Protein AF-A0A964GZM3-F1 (afdb_monomer)

Nearest PDB structures (foldseek):
  9caq-assembly1_C  TM=6.772E-01  e=1.073E-01  Homo sapiens
  1ltl-assembly2_E  TM=7.417E-01  e=4.076E-01  Methanothermobacter thermautotrophicus

Sequence (157 aa):
MPGWRSCAGSSTIGCRATSTALAPRASSAARIWDGRTRRCSPKARPPPHRRHPREAAMPLHTYQCDDCGSVFEVLVRPPRRAEPAKCEFCGQPNLTKKLSAFAVTHNEIDAIRALDPMYKRMVEDQMARTPEAEPMRLLNKLTPFETAKDPGDPIDF

pLDDT: mean 70.31, std 17.54, range [34.59, 93.94]

Structure (mmCIF, N/CA/C/O backbone):
data_AF-A0A964GZM3-F1
#
_entry.id   AF-A0A964GZM3-F1
#
loop_
_atom_site.group_PDB
_atom_site.id
_atom_site.type_symbol
_atom_site.label_atom_id
_atom_site.label_alt_id
_atom_site.label_comp_id
_atom_site.label_asym_id
_atom_site.label_entity_id
_atom_site.label_seq_id
_atom_site.pdbx_PDB_ins_code
_atom_site.Cartn_x
_atom_site.Cartn_y
_atom_site.Cartn_z
_atom_site.occupancy
_atom_site.B_iso_or_equiv
_atom_site.auth_seq_id
_atom_site.auth_comp_id
_atom_site.auth_asym_id
_atom_site.auth_atom_id
_atom_site.pdbx_PDB_model_num
ATOM 1 N N . MET A 1 1 ? 10.149 34.627 -35.159 1.00 36.72 1 MET A N 1
ATOM 2 C CA . MET A 1 1 ? 9.972 34.979 -33.732 1.00 36.72 1 MET A CA 1
ATOM 3 C C . MET A 1 1 ? 10.526 33.843 -32.879 1.00 36.72 1 MET A C 1
ATOM 5 O O . MET A 1 1 ? 10.248 32.714 -33.256 1.00 36.72 1 MET A O 1
ATOM 9 N N . PRO A 1 2 ? 11.140 34.090 -31.706 1.00 48.94 2 PRO A N 1
ATOM 10 C CA . PRO A 1 2 ? 12.401 34.790 -31.373 1.00 48.94 2 PRO A CA 1
ATOM 11 C C . PRO A 1 2 ? 13.603 33.790 -31.330 1.00 48.94 2 PRO A C 1
ATOM 13 O O . PRO A 1 2 ? 13.391 32.592 -31.239 1.00 48.94 2 PRO A O 1
ATOM 16 N N . GLY A 1 3 ? 14.895 34.125 -31.421 1.00 36.31 3 GLY A N 1
ATOM 17 C CA . GLY A 1 3 ? 15.616 35.353 -31.084 1.00 36.31 3 GLY A CA 1
ATOM 18 C C . GLY A 1 3 ? 16.394 35.178 -29.769 1.00 36.31 3 GLY A C 1
ATOM 19 O O . GLY A 1 3 ? 16.002 35.768 -28.768 1.00 36.31 3 GLY A O 1
ATOM 20 N N . TRP A 1 4 ? 17.449 34.351 -29.736 1.00 39.81 4 TRP A N 1
ATOM 21 C CA . TRP A 1 4 ? 18.318 34.217 -28.555 1.00 39.81 4 TRP A CA 1
ATOM 22 C C . TRP A 1 4 ? 19.256 35.423 -28.465 1.00 39.81 4 TRP A C 1
ATOM 24 O O . TRP A 1 4 ? 20.069 35.667 -29.355 1.00 39.81 4 TRP A O 1
ATOM 34 N N . ARG A 1 5 ? 19.098 36.213 -27.400 1.00 38.97 5 ARG A N 1
ATOM 35 C CA . ARG A 1 5 ? 19.931 37.380 -27.106 1.00 38.97 5 ARG A CA 1
ATOM 36 C C . ARG A 1 5 ? 21.139 36.956 -26.275 1.00 38.97 5 ARG A C 1
ATOM 38 O O . ARG A 1 5 ? 20.988 36.441 -25.173 1.00 38.97 5 ARG A O 1
ATOM 45 N N . SER A 1 6 ? 22.320 37.238 -26.811 1.00 38.81 6 SER A N 1
ATOM 46 C CA . SER A 1 6 ? 23.580 37.328 -26.078 1.00 38.81 6 SER A CA 1
ATOM 47 C C . SER A 1 6 ? 23.549 38.516 -25.117 1.00 38.81 6 SER A C 1
ATOM 49 O O . SER A 1 6 ? 23.186 39.622 -25.520 1.00 38.81 6 SER A O 1
ATOM 51 N N . CYS A 1 7 ? 24.011 38.315 -23.885 1.00 38.19 7 CYS A N 1
ATOM 52 C CA . CYS A 1 7 ? 24.431 39.404 -23.008 1.00 38.19 7 CYS A CA 1
ATOM 53 C C . CYS A 1 7 ? 25.960 39.411 -22.949 1.00 38.19 7 CYS A C 1
ATOM 55 O O . CYS A 1 7 ? 26.575 38.649 -22.208 1.00 38.19 7 CYS A O 1
ATOM 57 N N . ALA A 1 8 ? 26.553 40.275 -23.772 1.00 41.31 8 ALA A N 1
ATOM 58 C CA . ALA A 1 8 ? 27.900 40.783 -23.582 1.00 41.31 8 ALA A CA 1
ATOM 59 C C . ALA A 1 8 ? 27.838 41.923 -22.554 1.00 41.31 8 ALA A C 1
ATOM 61 O O . ALA A 1 8 ? 26.998 42.813 -22.665 1.00 41.31 8 ALA A O 1
ATOM 62 N N . GLY A 1 9 ? 28.718 41.886 -21.557 1.00 36.91 9 GLY A N 1
ATOM 63 C CA . GLY A 1 9 ? 28.801 42.892 -20.502 1.00 36.91 9 GLY A CA 1
ATOM 64 C C . GLY A 1 9 ? 30.240 43.063 -20.043 1.00 36.91 9 GLY A C 1
ATOM 65 O O . GLY A 1 9 ? 30.649 42.520 -19.025 1.00 36.91 9 GLY A O 1
ATOM 66 N N . SER A 1 10 ? 31.011 43.792 -20.841 1.00 43.56 10 SER A N 1
ATOM 67 C CA . SER A 1 10 ? 32.319 44.348 -20.510 1.00 43.56 10 SER A CA 1
ATOM 68 C C . SER A 1 10 ? 32.194 45.492 -19.501 1.00 43.56 10 SER A C 1
ATOM 70 O O . SER A 1 10 ? 31.387 46.401 -19.689 1.00 43.56 10 SER A O 1
ATOM 72 N N . SER A 1 11 ? 33.052 45.516 -18.484 1.00 44.66 11 SER A N 1
ATOM 73 C CA . SER A 1 11 ? 33.400 46.746 -17.765 1.00 44.66 11 SER A CA 1
ATOM 74 C C . SER A 1 11 ? 34.831 46.656 -17.262 1.00 44.66 11 SER A C 1
ATOM 76 O O . SER A 1 11 ? 35.146 46.035 -16.252 1.00 44.66 11 SER A O 1
ATOM 78 N N . THR A 1 12 ? 35.703 47.268 -18.051 1.00 45.34 12 THR A N 1
ATOM 79 C CA . THR A 1 12 ? 37.072 47.636 -17.723 1.00 45.34 12 THR A CA 1
ATOM 80 C C . THR A 1 12 ? 37.072 48.911 -16.886 1.00 45.34 12 THR A C 1
ATOM 82 O O . THR A 1 12 ? 36.582 49.936 -17.353 1.00 45.34 12 THR A O 1
ATOM 85 N N . ILE A 1 13 ? 37.709 48.890 -15.717 1.00 44.59 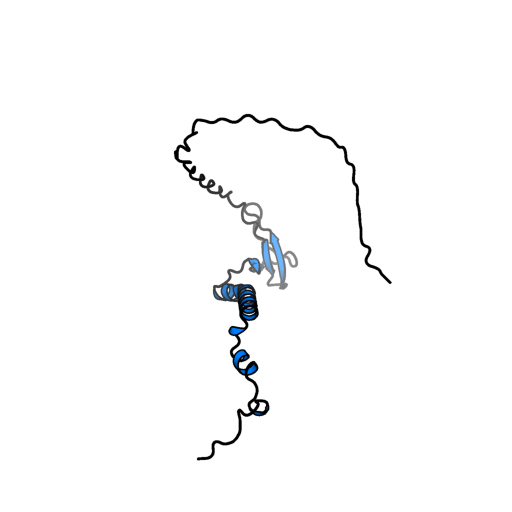13 ILE A N 1
ATOM 86 C CA . ILE A 1 13 ? 38.353 50.077 -15.140 1.00 44.59 13 ILE A CA 1
ATOM 87 C C . ILE A 1 13 ? 39.763 49.645 -14.747 1.00 44.59 13 ILE A C 1
ATOM 89 O O . ILE A 1 13 ? 39.949 48.790 -13.885 1.00 44.59 13 ILE A O 1
ATOM 93 N N . GLY A 1 14 ? 40.750 50.186 -15.456 1.00 38.50 14 GLY A N 1
ATOM 94 C CA . GLY A 1 14 ? 42.160 50.027 -15.132 1.00 38.50 14 GLY A CA 1
ATOM 95 C C . GLY A 1 14 ? 42.656 51.152 -14.232 1.00 38.50 14 GLY A C 1
ATOM 96 O O . GLY A 1 14 ? 42.080 52.231 -14.233 1.00 38.50 14 GLY A O 1
ATOM 97 N N . CYS A 1 15 ? 43.778 50.906 -13.557 1.00 34.59 15 CYS A N 1
ATOM 98 C CA . CYS A 1 15 ? 44.798 51.910 -13.256 1.00 34.59 15 CYS A CA 1
ATOM 99 C C . CYS A 1 15 ? 46.170 51.216 -13.206 1.00 34.59 15 CYS A C 1
ATOM 101 O O . CYS A 1 15 ? 46.371 50.245 -12.480 1.00 34.59 15 CYS A O 1
ATOM 103 N N . ARG A 1 16 ? 47.097 51.721 -14.031 1.00 41.22 16 ARG A N 1
ATOM 104 C CA . ARG A 1 16 ? 48.559 51.510 -13.972 1.00 41.22 16 ARG A CA 1
ATOM 105 C C . ARG A 1 16 ? 49.089 52.161 -12.664 1.00 41.22 16 ARG A C 1
ATOM 107 O O . ARG A 1 16 ? 48.369 52.953 -12.075 1.00 41.22 16 ARG A O 1
ATOM 114 N N . ALA A 1 17 ? 50.294 51.953 -12.136 1.00 38.59 17 ALA A N 1
ATOM 115 C CA . ALA A 1 17 ? 51.577 51.663 -12.755 1.00 38.59 17 ALA A CA 1
ATOM 116 C C . ALA A 1 17 ? 52.612 51.191 -11.700 1.00 38.59 17 ALA A C 1
ATOM 118 O O . ALA A 1 17 ? 52.580 51.629 -10.556 1.00 38.59 17 ALA A O 1
ATOM 119 N N . THR A 1 18 ? 53.534 50.332 -12.152 1.00 45.66 18 THR A N 1
ATOM 120 C CA . THR A 1 18 ? 54.994 50.298 -11.895 1.00 45.66 18 THR A CA 1
ATOM 121 C C . THR A 1 18 ? 55.566 50.550 -10.490 1.00 45.66 18 THR A C 1
ATOM 123 O O . THR A 1 18 ? 55.562 51.676 -10.009 1.00 45.66 18 THR A O 1
ATOM 126 N N . SER A 1 19 ? 56.324 49.574 -9.974 1.00 40.41 19 SER A N 1
ATOM 127 C CA . SER A 1 19 ? 57.740 49.807 -9.641 1.00 40.41 19 SER A CA 1
ATOM 128 C C . SER A 1 19 ? 58.520 48.491 -9.569 1.00 40.41 19 SER A C 1
ATOM 130 O O . SER A 1 19 ? 58.073 47.491 -9.012 1.00 40.41 19 SER A O 1
ATOM 132 N N . THR A 1 20 ? 59.675 48.516 -10.212 1.00 44.69 20 THR A N 1
ATOM 133 C CA . THR A 1 20 ? 60.672 47.467 -10.406 1.00 44.69 20 THR A CA 1
ATOM 134 C C . THR A 1 20 ? 61.472 47.139 -9.144 1.00 44.69 20 THR A C 1
ATOM 136 O O . THR A 1 20 ? 61.878 48.033 -8.414 1.00 44.69 20 THR A O 1
ATOM 139 N N . ALA A 1 21 ? 61.744 45.837 -8.999 1.00 44.28 21 ALA A N 1
ATOM 140 C CA . ALA A 1 21 ? 62.970 45.174 -8.540 1.00 44.28 21 ALA A CA 1
ATOM 141 C C . ALA A 1 21 ? 63.799 45.780 -7.391 1.00 44.28 21 ALA A C 1
ATOM 143 O O . ALA A 1 21 ? 64.359 46.858 -7.525 1.00 44.28 21 ALA A O 1
ATOM 144 N N . LEU A 1 22 ? 64.070 44.955 -6.371 1.00 44.41 22 LEU A N 1
ATOM 145 C CA . LEU A 1 22 ? 65.430 44.507 -6.021 1.00 44.41 22 LEU A CA 1
ATOM 146 C C . LEU A 1 22 ? 65.360 43.437 -4.920 1.00 44.41 22 LEU A C 1
ATOM 148 O O . LEU A 1 22 ? 64.843 43.665 -3.830 1.00 44.41 22 LEU A O 1
ATOM 152 N N . ALA A 1 23 ? 65.882 42.250 -5.228 1.00 46.12 23 ALA A N 1
ATOM 153 C CA . ALA A 1 23 ? 66.199 41.230 -4.234 1.00 46.12 23 ALA A CA 1
ATOM 154 C C . ALA A 1 23 ? 67.408 41.669 -3.387 1.00 46.12 23 ALA A C 1
ATOM 156 O O . ALA A 1 23 ? 68.251 42.434 -3.863 1.00 46.12 23 ALA A O 1
ATOM 157 N N . PRO A 1 24 ? 67.585 41.062 -2.204 1.00 51.25 24 PRO A N 1
ATOM 158 C CA . PRO A 1 24 ? 68.785 40.246 -2.083 1.00 51.25 24 PRO A CA 1
ATOM 159 C C . PRO A 1 24 ? 68.528 38.839 -1.533 1.00 51.25 24 PRO A C 1
ATOM 161 O O . PRO A 1 24 ? 67.537 38.529 -0.877 1.00 51.25 24 PRO A O 1
ATOM 164 N N . ARG A 1 25 ? 69.480 37.984 -1.907 1.00 45.06 25 ARG A N 1
ATOM 165 C CA . ARG A 1 25 ? 69.622 36.556 -1.626 1.00 45.06 25 ARG A CA 1
ATOM 166 C C . ARG A 1 25 ? 70.142 36.317 -0.202 1.00 45.06 25 ARG A C 1
ATOM 168 O O . ARG A 1 25 ? 70.683 37.225 0.417 1.00 45.06 25 ARG A O 1
ATOM 175 N N . ALA A 1 26 ? 70.124 35.030 0.154 1.00 40.28 26 ALA A N 1
ATOM 176 C CA . ALA A 1 26 ? 70.860 34.326 1.214 1.00 40.28 26 ALA A CA 1
ATOM 177 C C . ALA A 1 26 ? 69.999 34.016 2.450 1.00 40.28 26 ALA A C 1
ATOM 179 O O . ALA A 1 26 ? 69.654 34.883 3.237 1.00 40.28 26 ALA A O 1
ATOM 180 N N . SER A 1 27 ? 69.457 32.800 2.524 1.00 45.81 27 SER A N 1
ATOM 181 C CA . SER A 1 27 ? 70.140 31.572 2.980 1.00 45.81 27 SER A CA 1
ATOM 182 C C . SER A 1 27 ? 70.286 31.533 4.492 1.00 45.81 27 SER A C 1
ATOM 184 O O . SER A 1 27 ? 71.147 32.205 5.046 1.00 45.81 27 SER A O 1
ATOM 186 N N . SER A 1 28 ? 69.514 30.655 5.133 1.00 44.97 28 SER A N 1
ATOM 187 C CA . SER A 1 28 ? 70.009 29.528 5.944 1.00 44.97 28 SER A CA 1
ATOM 188 C C . SER A 1 28 ? 69.008 29.137 7.039 1.00 44.97 28 SER A C 1
ATOM 190 O O . SER A 1 28 ? 68.177 29.930 7.466 1.00 44.97 28 SER A O 1
ATOM 192 N N . ALA A 1 29 ? 69.125 27.881 7.469 1.00 43.66 29 ALA A N 1
ATOM 193 C CA . ALA A 1 29 ? 68.448 27.254 8.602 1.00 43.66 29 ALA A CA 1
ATOM 194 C C . ALA A 1 29 ? 67.002 26.778 8.370 1.00 43.66 29 ALA A C 1
ATOM 196 O O . ALA A 1 29 ? 66.012 27.333 8.844 1.00 43.66 29 ALA A O 1
ATOM 197 N N . ALA A 1 30 ? 66.929 25.650 7.661 1.00 44.56 30 ALA A N 1
ATOM 198 C CA . ALA A 1 30 ? 66.221 24.447 8.091 1.00 44.56 30 ALA A CA 1
ATOM 199 C C . ALA A 1 30 ? 65.358 24.601 9.360 1.00 44.56 30 ALA A C 1
ATOM 201 O O . ALA A 1 30 ? 65.838 24.450 10.483 1.00 44.56 30 ALA A O 1
ATOM 202 N N . ARG A 1 31 ? 64.048 24.786 9.178 1.00 49.75 31 ARG A N 1
ATOM 203 C CA . ARG A 1 31 ? 63.078 24.349 10.184 1.00 49.75 31 ARG A CA 1
ATOM 204 C C . ARG A 1 31 ? 62.660 22.933 9.842 1.00 49.75 31 ARG A C 1
ATOM 206 O O . ARG A 1 31 ? 61.755 22.694 9.049 1.00 49.75 31 ARG A O 1
ATOM 213 N N . ILE A 1 32 ? 63.439 22.033 10.429 1.00 53.03 32 ILE A N 1
ATOM 214 C CA . ILE A 1 32 ? 63.150 20.632 10.703 1.00 53.03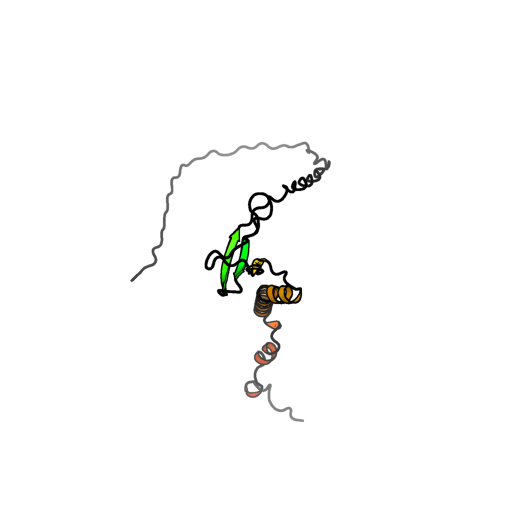 32 ILE A CA 1
ATOM 215 C C . ILE A 1 32 ? 61.631 20.449 10.820 1.00 53.03 32 ILE A C 1
ATOM 217 O O . ILE A 1 32 ? 60.998 20.964 11.74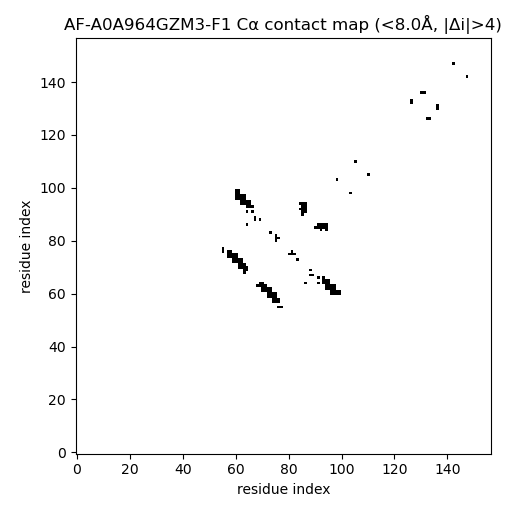3 1.00 53.03 32 ILE A O 1
ATOM 221 N N . TRP A 1 33 ? 61.048 19.745 9.850 1.00 43.75 33 TRP A N 1
ATOM 222 C CA . TRP A 1 33 ? 59.729 19.144 9.994 1.00 43.75 33 TRP A CA 1
ATOM 223 C C . TRP A 1 33 ? 59.869 18.046 11.042 1.00 43.75 33 TRP A C 1
ATOM 225 O O . TRP A 1 33 ? 60.159 16.897 10.718 1.00 43.75 33 TRP A O 1
ATOM 235 N N . ASP A 1 34 ? 59.745 18.424 12.313 1.00 50.84 34 ASP A N 1
ATOM 236 C CA . ASP A 1 34 ? 59.727 17.453 13.392 1.00 50.84 34 ASP A CA 1
ATOM 237 C C . ASP A 1 34 ? 58.416 16.674 13.243 1.00 50.84 34 ASP A C 1
ATOM 239 O O . ASP A 1 34 ? 57.318 17.198 13.459 1.00 50.84 34 ASP A O 1
ATOM 243 N N . GLY A 1 35 ? 58.542 15.431 12.771 1.00 50.00 35 GLY A N 1
ATOM 244 C CA . GLY A 1 35 ? 57.486 14.438 12.587 1.00 50.00 35 GLY A CA 1
ATOM 245 C C . GLY A 1 35 ? 56.898 13.978 13.918 1.00 50.00 35 GLY A C 1
ATOM 246 O O . GLY A 1 35 ? 56.798 12.787 14.196 1.00 50.00 35 GLY A O 1
ATOM 247 N N . ARG A 1 36 ? 56.497 14.927 14.763 1.00 56.66 36 ARG A N 1
ATOM 248 C CA . ARG A 1 36 ? 55.946 14.692 16.087 1.00 56.66 36 ARG A CA 1
ATOM 249 C C . ARG A 1 36 ? 54.429 14.753 16.009 1.00 56.66 36 ARG A C 1
ATOM 251 O O . ARG A 1 36 ? 53.792 15.751 16.321 1.00 56.66 36 ARG A O 1
ATOM 258 N N . THR A 1 37 ? 53.867 13.644 15.536 1.00 51.75 37 THR A N 1
ATOM 259 C CA . THR A 1 37 ? 52.542 13.135 15.915 1.00 51.75 37 THR A CA 1
ATOM 260 C C . THR A 1 37 ? 51.445 14.197 16.057 1.00 51.75 37 THR A C 1
ATOM 262 O O . THR A 1 37 ? 51.124 14.630 17.167 1.00 51.75 37 THR A O 1
ATOM 265 N N . ARG A 1 38 ? 50.747 14.519 14.959 1.00 50.25 38 ARG A N 1
ATOM 266 C CA . 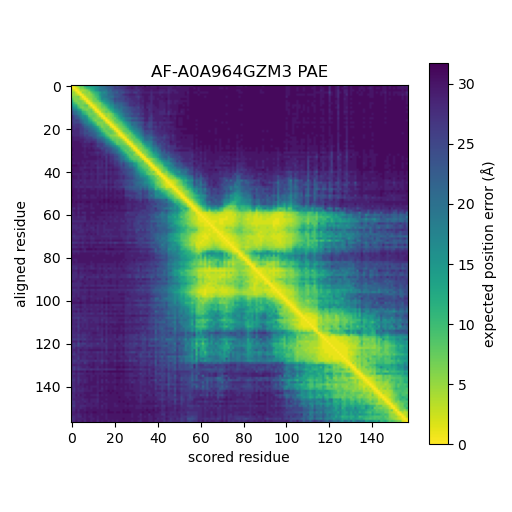ARG A 1 38 ? 49.334 14.907 15.087 1.00 50.25 38 ARG A CA 1
ATOM 267 C C . ARG A 1 38 ? 48.594 13.676 15.593 1.00 50.25 38 ARG A C 1
ATOM 269 O O . ARG A 1 38 ? 48.126 12.849 14.817 1.00 50.25 38 ARG A O 1
ATOM 276 N N . ARG A 1 39 ? 48.570 13.517 16.913 1.00 51.19 39 ARG A N 1
ATOM 277 C CA . ARG A 1 39 ? 47.717 12.557 17.596 1.00 51.19 39 ARG A CA 1
ATOM 278 C C . ARG A 1 39 ? 46.301 12.958 17.193 1.00 51.19 39 ARG A C 1
ATOM 280 O O . ARG A 1 39 ? 45.808 13.998 17.618 1.00 51.19 39 ARG A O 1
ATOM 287 N N . CYS A 1 40 ? 45.707 12.208 16.267 1.00 49.59 40 CYS A N 1
ATOM 288 C CA . CYS A 1 40 ? 44.297 12.346 15.952 1.00 49.59 40 CYS A CA 1
ATOM 289 C C . CYS A 1 40 ? 43.564 12.161 17.277 1.00 49.59 40 CYS A C 1
ATOM 291 O O . CYS A 1 40 ? 43.593 11.065 17.837 1.00 49.59 40 CYS A O 1
ATOM 293 N N . SER A 1 41 ? 42.982 13.237 17.814 1.00 62.19 41 SER A N 1
ATOM 294 C CA . SER A 1 41 ? 42.047 13.108 18.925 1.00 62.19 41 SER A CA 1
ATOM 295 C C . SER A 1 41 ? 41.022 12.059 18.510 1.00 62.19 41 SER A C 1
ATOM 297 O O . SER A 1 41 ? 40.432 12.213 17.432 1.00 62.19 41 SER A O 1
ATOM 299 N N . PRO A 1 42 ? 40.815 10.987 19.292 1.00 60.56 42 PRO A N 1
ATOM 300 C CA . PRO A 1 42 ? 39.707 10.093 19.027 1.00 60.56 42 PRO A CA 1
ATOM 301 C C . PRO A 1 42 ? 38.460 10.969 19.060 1.00 60.56 42 PRO A C 1
ATOM 303 O O . PRO A 1 42 ? 38.167 11.591 20.081 1.00 60.56 42 PRO A O 1
ATOM 306 N N . LYS A 1 43 ? 37.786 11.104 17.910 1.00 62.78 43 LYS A N 1
ATOM 307 C CA . LYS A 1 43 ? 36.493 11.779 17.820 1.00 62.78 43 LYS A CA 1
ATOM 308 C C . LYS A 1 43 ? 35.639 11.181 18.930 1.00 62.78 43 LYS A C 1
ATOM 310 O O . LYS A 1 43 ? 35.342 9.986 18.887 1.00 62.78 43 LYS A O 1
ATOM 315 N N . ALA A 1 44 ? 35.340 11.986 19.948 1.00 62.19 44 ALA A N 1
ATOM 316 C CA . ALA A 1 44 ? 34.461 11.586 21.028 1.00 62.19 44 ALA A CA 1
ATOM 317 C C . ALA A 1 44 ? 33.212 10.986 20.381 1.00 62.19 44 ALA A C 1
ATOM 319 O O . ALA A 1 44 ? 32.626 11.600 19.484 1.00 62.19 44 ALA A O 1
ATOM 320 N N . ARG A 1 45 ? 32.862 9.752 20.763 1.00 63.00 45 ARG A N 1
ATOM 321 C CA . ARG A 1 45 ? 31.600 9.164 20.316 1.00 63.00 45 ARG A CA 1
ATOM 322 C C . ARG A 1 45 ? 30.502 10.170 20.669 1.00 63.00 45 ARG A C 1
ATOM 324 O O . ARG A 1 45 ? 30.513 10.659 21.803 1.00 63.00 45 ARG A O 1
ATOM 331 N N . PRO A 1 46 ? 29.596 10.509 19.736 1.00 67.56 46 PRO A N 1
ATOM 332 C CA . PRO A 1 46 ? 28.453 11.332 20.088 1.00 67.56 46 PRO A CA 1
ATOM 333 C C . PRO A 1 46 ? 27.752 10.673 21.284 1.00 67.56 46 PRO A C 1
ATOM 335 O O . PRO A 1 46 ? 27.690 9.436 21.338 1.00 67.56 46 PRO A O 1
ATOM 338 N N . PRO A 1 47 ? 27.293 11.457 22.275 1.00 70.81 47 PRO A N 1
ATOM 339 C CA . PRO A 1 47 ? 26.594 10.896 23.419 1.00 70.81 47 PRO A CA 1
ATOM 340 C C . PRO A 1 47 ? 25.438 10.031 22.906 1.00 70.81 47 PRO A C 1
ATOM 342 O O . PRO A 1 47 ? 24.809 10.407 21.910 1.00 70.81 47 PRO A O 1
ATOM 345 N N . PRO A 1 48 ? 25.143 8.880 23.540 1.00 72.12 48 PRO A N 1
ATOM 346 C CA . PRO A 1 48 ? 23.949 8.133 23.188 1.00 72.12 48 PRO A CA 1
ATOM 347 C C . PRO A 1 48 ? 22.781 9.107 23.297 1.00 72.12 48 PRO A C 1
ATOM 349 O O . PRO A 1 48 ? 22.595 9.726 24.348 1.00 72.12 48 PRO A O 1
ATOM 352 N N . HIS A 1 49 ? 22.048 9.297 22.196 1.00 67.50 49 HIS A N 1
ATOM 353 C CA . HIS A 1 49 ? 20.827 10.087 22.203 1.00 67.50 49 HIS A CA 1
ATOM 354 C C . HIS A 1 49 ? 20.013 9.615 23.404 1.00 67.50 49 HIS A C 1
ATOM 356 O O . HIS A 1 49 ? 19.614 8.446 23.453 1.00 67.50 49 HIS A O 1
ATOM 362 N N . ARG A 1 50 ? 19.834 10.490 24.408 1.00 59.31 50 ARG A N 1
ATOM 363 C CA . ARG A 1 50 ? 18.885 10.235 25.488 1.00 59.31 50 ARG A CA 1
ATOM 364 C C . ARG A 1 50 ? 17.582 9.958 24.765 1.00 59.31 50 ARG A C 1
ATOM 366 O O . ARG A 1 50 ? 17.031 10.853 24.129 1.00 59.31 50 ARG A O 1
ATOM 373 N N . ARG A 1 51 ? 17.144 8.698 24.781 1.00 56.19 51 ARG A N 1
ATOM 374 C CA . ARG A 1 51 ? 15.807 8.350 24.332 1.00 56.19 51 ARG A CA 1
ATOM 375 C C . ARG A 1 51 ? 14.911 9.120 25.284 1.00 56.19 51 ARG A C 1
ATOM 377 O O . ARG A 1 51 ? 14.762 8.720 26.436 1.00 56.19 51 ARG A O 1
ATOM 384 N N . HIS A 1 52 ? 14.404 10.268 24.837 1.00 59.31 52 HIS A N 1
ATOM 385 C CA . HIS A 1 52 ? 13.244 10.851 25.478 1.00 59.31 52 HIS A CA 1
ATOM 386 C C . HIS A 1 52 ? 12.247 9.698 25.611 1.00 59.31 52 HIS A C 1
ATOM 388 O O . HIS A 1 52 ? 12.116 8.926 24.646 1.00 59.31 52 HIS A O 1
ATOM 394 N N . PRO A 1 53 ? 11.633 9.495 26.791 1.00 59.25 53 PRO A N 1
ATOM 395 C CA . PRO A 1 53 ? 10.521 8.568 26.876 1.00 59.25 53 PRO A CA 1
ATOM 396 C C . PRO A 1 53 ? 9.600 8.996 25.746 1.00 59.25 53 PRO A C 1
ATOM 398 O O . PRO A 1 53 ? 9.216 10.164 25.706 1.00 59.25 53 PRO A O 1
ATOM 401 N N . ARG A 1 54 ? 9.413 8.118 24.750 1.00 57.38 54 ARG A N 1
ATOM 402 C CA . ARG A 1 54 ? 8.502 8.378 23.641 1.00 57.38 54 ARG A CA 1
ATOM 403 C C . ARG A 1 54 ? 7.224 8.835 24.321 1.00 57.38 54 ARG A C 1
ATOM 405 O O . ARG A 1 54 ? 6.602 8.023 25.005 1.00 57.38 54 ARG A O 1
ATOM 412 N N . GLU A 1 55 ? 6.912 10.127 24.217 1.00 56.94 55 GLU A N 1
ATOM 413 C CA . GLU A 1 55 ? 5.584 10.635 24.511 1.00 56.94 55 GLU A CA 1
ATOM 414 C C . GLU A 1 55 ? 4.646 9.631 23.869 1.00 56.94 55 GLU A C 1
ATOM 416 O O . GLU A 1 55 ? 4.818 9.320 22.685 1.00 56.94 55 GLU A O 1
ATOM 421 N N . ALA A 1 56 ? 3.828 9.006 24.720 1.00 58.66 56 ALA A N 1
ATOM 422 C CA . ALA A 1 56 ? 3.002 7.856 24.408 1.00 58.66 56 ALA A CA 1
ATOM 423 C C . ALA A 1 56 ? 2.552 7.945 22.953 1.00 58.66 56 ALA A C 1
ATOM 425 O O . ALA A 1 56 ? 1.882 8.916 22.597 1.00 58.66 56 ALA A O 1
ATOM 426 N N . ALA A 1 57 ? 3.029 7.000 22.128 1.00 62.44 57 ALA A N 1
ATOM 427 C CA . ALA A 1 57 ? 2.724 6.918 20.706 1.00 62.44 57 ALA A CA 1
ATOM 428 C C . ALA A 1 57 ? 1.262 7.303 20.536 1.00 62.44 57 ALA A C 1
ATOM 430 O O . ALA A 1 57 ? 0.429 6.599 21.086 1.00 62.44 57 ALA A O 1
ATOM 431 N N . MET A 1 58 ? 0.985 8.459 19.929 1.00 69.88 58 MET A N 1
ATOM 432 C CA . MET A 1 58 ? -0.351 9.045 19.888 1.00 69.88 58 MET A CA 1
ATOM 433 C C . MET A 1 58 ? -1.180 8.171 18.937 1.00 69.88 58 MET A C 1
ATOM 435 O O . MET A 1 58 ? -1.133 8.391 17.726 1.00 69.88 58 MET A O 1
ATOM 439 N N . PRO A 1 59 ? -1.837 7.105 19.422 1.00 73.69 59 PRO A N 1
ATOM 440 C CA . PRO A 1 59 ? -2.264 6.026 18.570 1.00 73.69 59 PRO A CA 1
ATOM 441 C C . PRO A 1 59 ? -3.639 6.404 18.035 1.00 73.69 59 PRO A C 1
ATOM 443 O O . PRO A 1 59 ? -4.632 6.462 18.765 1.00 73.69 59 PRO A O 1
ATOM 446 N N . LEU A 1 60 ? -3.681 6.734 16.750 1.00 83.69 60 LEU A N 1
ATOM 447 C CA . LEU A 1 60 ? -4.940 6.864 16.043 1.00 83.69 60 LEU A CA 1
ATOM 448 C C . LEU A 1 60 ? -5.487 5.453 15.819 1.00 83.69 60 LEU A C 1
ATOM 450 O O . LEU A 1 60 ? -4.805 4.597 15.250 1.00 83.69 60 LEU A O 1
ATOM 454 N N . HIS A 1 61 ? -6.686 5.192 16.325 1.00 86.81 61 HIS A N 1
ATOM 455 C CA . HIS A 1 61 ? -7.337 3.895 16.219 1.00 86.81 61 HIS A CA 1
ATOM 456 C C . HIS A 1 61 ? -8.564 3.999 15.326 1.00 86.81 61 HIS A C 1
ATOM 458 O O . HIS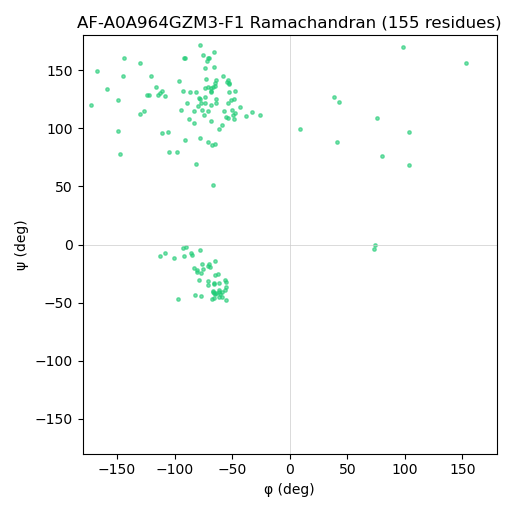 A 1 61 ? -9.407 4.868 15.534 1.00 86.81 61 HIS A O 1
ATOM 464 N N . THR A 1 62 ? -8.670 3.094 14.360 1.00 89.06 62 THR A N 1
ATOM 465 C CA . THR A 1 62 ? -9.840 2.976 13.491 1.00 89.06 62 THR A CA 1
ATOM 466 C C . THR A 1 62 ? -10.806 1.965 14.105 1.00 89.06 62 THR A C 1
ATOM 468 O O . THR A 1 62 ? -10.391 0.873 14.491 1.00 89.06 62 THR A O 1
ATOM 471 N N . TYR A 1 63 ? -12.087 2.306 14.190 1.00 91.25 63 TYR A N 1
ATOM 472 C CA . TYR A 1 63 ? -13.151 1.433 14.683 1.00 91.25 63 TYR A CA 1
ATOM 473 C C . TYR A 1 63 ? -14.205 1.225 13.599 1.00 91.25 63 TYR A C 1
ATOM 475 O O . TYR A 1 63 ? -14.491 2.139 12.827 1.00 91.25 63 TYR A O 1
ATOM 483 N N . GLN A 1 64 ? -14.787 0.030 13.554 1.00 92.19 64 GLN A N 1
ATOM 484 C CA . GLN A 1 64 ? -15.990 -0.271 12.786 1.00 92.19 64 GLN A CA 1
ATOM 485 C C . GLN A 1 64 ? -17.109 -0.661 13.754 1.00 92.19 64 GLN A C 1
ATOM 487 O O . GLN A 1 64 ? -16.881 -1.424 14.687 1.00 92.19 64 GLN A O 1
ATOM 492 N N . CYS A 1 65 ? -18.313 -0.132 13.542 1.00 93.94 65 CYS A N 1
ATOM 493 C CA . CYS A 1 65 ? -19.499 -0.614 14.244 1.00 93.94 65 CYS A CA 1
ATOM 494 C C . CYS A 1 65 ? -20.114 -1.792 13.491 1.00 93.94 65 CYS A C 1
ATOM 496 O O . CYS A 1 65 ? -20.335 -1.689 12.284 1.00 93.94 65 CYS A O 1
ATOM 498 N N . ASP A 1 66 ? -20.421 -2.876 14.198 1.00 91.38 66 ASP A N 1
ATOM 499 C CA . ASP A 1 66 ? -20.995 -4.078 13.582 1.00 91.38 66 ASP A CA 1
ATOM 500 C C . ASP A 1 66 ? -22.493 -3.906 13.265 1.00 91.38 66 ASP A C 1
ATOM 502 O O . ASP A 1 66 ? -22.999 -4.526 12.334 1.00 91.38 66 ASP A O 1
ATOM 506 N N . ASP A 1 67 ? -23.189 -3.010 13.975 1.00 91.25 67 ASP A N 1
ATOM 507 C CA . ASP A 1 67 ? -24.634 -2.802 13.809 1.00 91.25 67 ASP A CA 1
ATOM 508 C C . ASP A 1 67 ? -24.974 -1.886 12.622 1.00 91.25 67 ASP A C 1
ATOM 510 O O . ASP A 1 67 ? -25.900 -2.156 11.861 1.00 91.25 67 ASP A O 1
ATOM 514 N N . CYS A 1 68 ? -24.241 -0.779 12.450 1.00 91.88 68 CYS A N 1
ATOM 515 C CA . CYS A 1 68 ? -24.482 0.184 11.364 1.00 91.88 68 CYS A CA 1
ATOM 516 C C . CYS A 1 68 ? -23.409 0.161 10.266 1.00 91.88 68 CYS A C 1
ATOM 518 O O . CYS A 1 68 ? -23.544 0.856 9.261 1.00 91.88 68 CYS A O 1
ATOM 520 N N . GLY A 1 69 ? -22.322 -0.592 10.455 1.00 90.38 69 GLY A N 1
ATOM 521 C CA . GLY A 1 69 ? -21.224 -0.708 9.493 1.00 90.38 69 GLY A CA 1
ATOM 522 C C . GLY A 1 69 ? -20.318 0.523 9.383 1.00 90.38 69 GLY A C 1
ATOM 523 O O . GLY A 1 69 ? -19.327 0.469 8.652 1.00 90.38 69 GLY A O 1
ATOM 524 N N . SER A 1 70 ? -20.614 1.621 10.089 1.00 90.56 70 SER A N 1
ATOM 525 C CA . SER A 1 70 ? -19.853 2.873 9.998 1.00 90.56 70 SER A CA 1
ATOM 526 C C . SER A 1 70 ? -18.418 2.702 10.497 1.00 90.56 70 SER A C 1
ATOM 528 O O . SER A 1 70 ? -18.201 2.078 11.541 1.00 90.56 70 SER A O 1
ATOM 530 N N . VAL A 1 71 ? -17.459 3.314 9.801 1.00 90.88 71 VAL A N 1
ATOM 531 C CA . VAL A 1 71 ? -16.040 3.330 10.179 1.00 90.88 71 VAL A CA 1
ATOM 532 C C . VAL A 1 71 ? -15.645 4.739 10.611 1.00 90.88 71 VAL A C 1
ATOM 534 O O . VAL A 1 71 ? -15.947 5.700 9.908 1.00 90.88 71 VAL A O 1
ATOM 537 N N . PHE A 1 72 ? -14.971 4.866 11.752 1.00 90.44 72 PHE A N 1
ATOM 538 C CA . PHE A 1 72 ? -14.502 6.150 12.279 1.00 90.44 72 PHE A CA 1
ATOM 539 C C . PHE A 1 72 ? -13.151 6.021 12.985 1.00 90.44 72 PHE A C 1
ATOM 541 O O . PHE A 1 72 ? -12.733 4.929 13.372 1.00 90.44 72 PHE A O 1
ATOM 548 N N . GLU A 1 73 ? -12.449 7.143 13.138 1.00 88.50 73 GLU A N 1
ATOM 549 C CA . GLU A 1 73 ? -11.111 7.195 13.728 1.00 88.50 73 GLU A CA 1
ATOM 550 C C . GLU A 1 73 ? -11.128 7.975 15.039 1.00 88.50 73 GLU A C 1
ATOM 552 O O . GLU A 1 73 ? -11.596 9.110 15.100 1.00 88.50 73 GLU A O 1
ATOM 557 N N . VAL A 1 74 ? -10.583 7.378 16.100 1.00 87.75 74 VAL A N 1
ATOM 558 C CA . VAL A 1 74 ? -10.536 7.986 17.431 1.00 87.75 74 VAL A CA 1
ATOM 559 C C . VAL A 1 74 ? -9.108 8.053 17.930 1.00 87.75 74 VAL A C 1
ATOM 561 O O . VAL A 1 74 ? -8.377 7.061 17.980 1.00 87.75 74 VAL A O 1
ATOM 564 N N . LEU A 1 75 ? -8.728 9.251 18.367 1.00 84.88 75 LEU A N 1
ATOM 565 C CA . LEU A 1 75 ? -7.474 9.482 19.059 1.00 84.88 75 LEU A CA 1
ATOM 566 C C . LEU A 1 75 ? -7.617 9.140 20.545 1.00 84.88 75 LEU A C 1
ATOM 568 O O . LEU A 1 75 ? -8.193 9.916 21.321 1.00 84.88 75 LEU A O 1
ATOM 572 N N . VAL A 1 76 ? -7.069 7.993 20.944 1.00 83.06 76 VAL A N 1
ATOM 573 C CA . VAL A 1 76 ? -7.083 7.523 22.335 1.00 83.06 76 VAL A CA 1
ATOM 574 C C . VAL A 1 76 ? -5.782 7.952 23.006 1.00 83.06 76 VAL A C 1
ATOM 576 O O . VAL A 1 76 ? -4.706 7.529 22.609 1.00 83.06 76 VAL A O 1
ATOM 579 N N . ARG A 1 77 ? -5.850 8.823 24.018 1.00 77.31 77 ARG A N 1
ATOM 580 C CA . ARG A 1 77 ? -4.673 9.268 24.785 1.00 77.31 77 ARG A CA 1
ATOM 581 C C . ARG A 1 77 ? -4.739 8.711 26.211 1.00 77.31 77 ARG A C 1
ATOM 583 O O . ARG A 1 77 ? -5.386 9.338 27.057 1.00 77.31 77 ARG A O 1
ATOM 590 N N . PRO A 1 78 ? -4.076 7.582 26.516 1.00 73.56 78 PRO A N 1
ATOM 591 C CA . PRO A 1 78 ? -3.930 7.126 27.894 1.00 73.56 78 PRO A CA 1
ATOM 592 C C . PRO A 1 78 ? -3.104 8.143 28.704 1.00 73.56 78 PRO A C 1
ATOM 594 O O . PRO A 1 78 ? -2.153 8.708 28.161 1.00 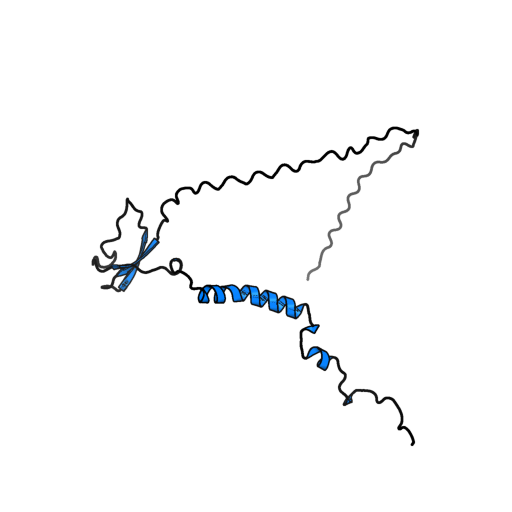73.56 78 PRO A O 1
ATOM 597 N N . PRO A 1 79 ? -3.423 8.417 29.983 1.00 67.94 79 PRO A N 1
ATOM 598 C CA . PRO A 1 79 ? -4.518 7.860 30.786 1.00 67.94 79 PRO A CA 1
ATOM 599 C C . PRO A 1 79 ? -5.836 8.659 30.701 1.00 67.94 79 PRO A C 1
ATOM 601 O O . PRO A 1 79 ? -6.816 8.287 31.334 1.00 67.94 79 PRO A O 1
ATOM 604 N N . ARG A 1 80 ? -5.870 9.786 29.974 1.00 65.19 80 ARG A N 1
ATOM 605 C CA . ARG A 1 80 ? -6.981 10.759 30.028 1.00 65.19 80 ARG A CA 1
ATOM 606 C C . ARG A 1 80 ? -8.208 10.377 29.198 1.00 65.19 80 ARG A C 1
ATOM 608 O O . ARG A 1 80 ? -9.290 10.883 29.476 1.00 65.19 80 ARG A O 1
ATOM 615 N N . ARG A 1 81 ? -8.056 9.544 28.167 1.00 68.38 81 ARG A N 1
ATOM 616 C CA . ARG A 1 81 ? -9.152 9.121 27.285 1.00 68.38 81 ARG A CA 1
ATOM 617 C C . ARG A 1 81 ? -9.194 7.598 27.226 1.00 68.38 81 ARG A C 1
ATOM 619 O O . ARG A 1 81 ? -8.241 6.990 26.745 1.00 68.38 81 ARG A O 1
ATOM 626 N N . ALA A 1 82 ? -10.279 7.021 27.738 1.00 72.25 82 ALA A N 1
ATOM 627 C CA . ALA A 1 82 ? -10.605 5.608 27.571 1.00 72.25 82 ALA A CA 1
ATOM 628 C C . ALA A 1 82 ? -11.025 5.323 26.117 1.00 72.25 82 ALA A C 1
ATOM 630 O O . ALA A 1 82 ? -11.375 6.249 25.378 1.00 72.25 82 ALA A O 1
ATOM 631 N N . GLU A 1 83 ? -10.964 4.056 25.704 1.00 78.31 83 GLU A N 1
ATOM 632 C CA . GLU A 1 83 ? -11.485 3.626 24.402 1.00 78.31 83 GLU A CA 1
ATOM 633 C C . GLU A 1 83 ? -12.988 3.968 24.282 1.00 78.31 83 GLU A C 1
ATOM 635 O O . GLU A 1 83 ? -13.705 3.973 25.291 1.00 78.31 83 GLU A O 1
ATOM 640 N N . PRO A 1 84 ? -13.476 4.325 23.078 1.00 79.56 84 PRO A N 1
ATOM 641 C CA . PRO A 1 84 ? -14.875 4.685 22.880 1.00 79.56 84 PRO A CA 1
ATOM 642 C C . PRO A 1 84 ? -15.771 3.474 23.160 1.00 79.56 84 PRO A C 1
ATOM 644 O O . PRO 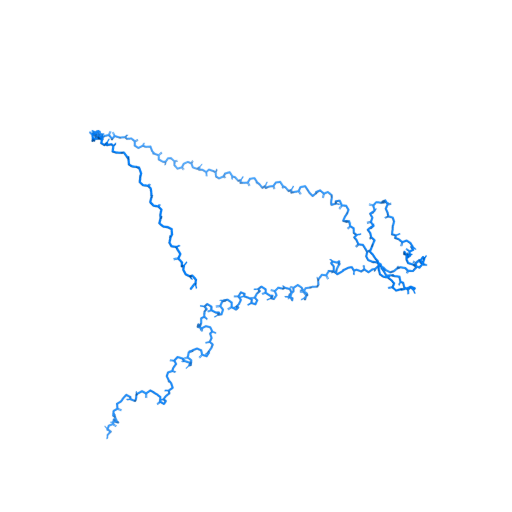A 1 84 ? -15.642 2.438 22.521 1.00 79.56 84 PRO A O 1
ATOM 647 N N . ALA A 1 85 ? -16.701 3.613 24.106 1.00 81.12 85 ALA A N 1
ATOM 648 C CA . ALA A 1 85 ? -17.627 2.539 24.471 1.00 81.12 85 ALA A CA 1
ATOM 649 C C . ALA A 1 85 ? -18.875 2.469 23.571 1.00 81.12 85 ALA A C 1
ATOM 651 O O . ALA A 1 85 ? -19.686 1.563 23.733 1.00 81.12 85 ALA A O 1
ATOM 652 N N . LYS A 1 86 ? -19.088 3.462 22.695 1.00 88.75 86 LYS A N 1
ATOM 653 C CA . LYS A 1 86 ? -20.293 3.609 21.866 1.00 88.75 86 LYS A CA 1
ATOM 654 C C . LYS A 1 86 ? -19.950 4.186 20.500 1.00 88.75 86 LYS A C 1
ATOM 656 O O . LYS A 1 86 ? -19.070 5.039 20.393 1.00 88.75 86 LYS A O 1
ATOM 661 N N . CYS A 1 87 ? -20.664 3.739 19.475 1.00 89.19 87 CYS A N 1
ATOM 662 C CA . CYS A 1 87 ? -20.600 4.297 18.131 1.00 89.19 87 CYS A CA 1
ATOM 663 C C . CYS A 1 87 ? -21.112 5.748 18.109 1.00 89.19 87 CYS A C 1
ATOM 665 O O . CYS A 1 87 ? -22.164 6.039 18.679 1.00 89.19 87 CYS A O 1
ATOM 667 N N . GLU A 1 88 ? -20.419 6.642 17.399 1.00 87.75 88 GLU A N 1
ATOM 668 C CA . GLU A 1 88 ? -20.830 8.049 17.242 1.00 87.75 88 GLU A CA 1
ATOM 669 C C . GLU A 1 88 ? -22.075 8.223 16.350 1.00 87.75 88 GLU A C 1
ATOM 671 O O . GLU A 1 88 ? -22.741 9.251 16.425 1.00 87.75 88 GLU A O 1
ATOM 676 N N . PHE A 1 89 ? -22.421 7.215 15.540 1.00 87.88 89 PHE A N 1
ATOM 677 C CA . PHE A 1 89 ? -23.535 7.282 14.586 1.00 87.88 89 PHE A CA 1
ATOM 678 C C . PHE A 1 89 ? -24.832 6.667 15.117 1.00 87.88 89 PHE A C 1
ATOM 680 O O . PHE A 1 89 ? -25.895 7.264 14.979 1.00 87.88 89 PHE A O 1
ATOM 687 N N . CYS A 1 90 ? -24.768 5.471 15.711 1.00 90.75 90 CYS A N 1
ATOM 688 C CA . CYS A 1 90 ? -25.956 4.740 16.176 1.00 90.75 90 CYS A CA 1
ATOM 689 C C . CYS A 1 90 ? -26.045 4.604 17.704 1.00 90.75 90 CYS A C 1
ATOM 691 O O . CYS A 1 90 ? -27.068 4.159 18.217 1.00 90.75 90 CYS A O 1
ATOM 693 N N . GLY A 1 91 ? -24.986 4.952 18.444 1.00 88.75 91 GLY A N 1
ATOM 694 C CA . GLY A 1 91 ? -24.946 4.850 19.905 1.00 88.75 91 GLY A CA 1
ATOM 695 C C . GLY A 1 91 ? -24.805 3.430 20.469 1.00 88.75 91 GLY A C 1
ATOM 696 O O . GLY A 1 91 ? -24.737 3.286 21.692 1.00 88.75 91 GLY A O 1
ATOM 697 N N . GLN A 1 92 ? -24.735 2.399 19.621 1.00 90.56 92 GLN A N 1
ATOM 698 C CA . GLN A 1 92 ? -24.561 1.009 20.050 1.00 90.56 92 GLN A CA 1
ATOM 699 C C . GLN A 1 92 ? -23.126 0.727 20.532 1.00 90.56 92 GLN A C 1
ATOM 701 O O . GLN A 1 92 ? -22.187 1.384 20.067 1.00 90.56 92 GLN A O 1
ATOM 706 N N . PRO A 1 93 ? -22.928 -0.234 21.455 1.00 89.38 93 PRO A N 1
ATOM 707 C CA . PRO A 1 93 ? -21.617 -0.541 22.028 1.00 89.38 93 PRO A CA 1
ATOM 708 C C . PRO A 1 93 ? -20.774 -1.531 21.207 1.00 89.38 93 PRO A C 1
ATOM 710 O O . PRO A 1 93 ? -19.608 -1.745 21.538 1.00 89.38 93 PRO A O 1
ATOM 713 N N . ASN A 1 94 ? -21.327 -2.138 20.152 1.00 89.75 94 ASN A N 1
ATOM 714 C CA . ASN A 1 94 ? -20.633 -3.152 19.356 1.00 89.75 94 ASN A CA 1
ATOM 715 C C . ASN A 1 94 ? -19.632 -2.496 18.394 1.00 89.75 94 ASN A C 1
ATOM 717 O O . ASN A 1 94 ? -19.979 -2.088 17.280 1.00 89.75 94 ASN A O 1
ATOM 721 N N . LEU A 1 95 ? -18.391 -2.351 18.864 1.00 91.50 95 LEU A N 1
ATOM 722 C CA . LEU A 1 95 ? -17.284 -1.744 18.132 1.00 91.50 95 LEU A CA 1
ATOM 723 C C . LEU A 1 95 ? -16.111 -2.714 18.008 1.00 91.50 95 LEU A C 1
ATOM 725 O O . LEU A 1 95 ? -15.590 -3.218 19.003 1.00 91.50 95 LEU A O 1
ATOM 729 N N . THR A 1 96 ? -15.630 -2.894 16.783 1.00 90.62 96 THR A N 1
ATOM 730 C CA . THR A 1 96 ? -14.438 -3.679 16.470 1.00 90.62 96 THR A CA 1
ATOM 731 C C . THR A 1 96 ? -13.293 -2.759 16.053 1.00 90.62 96 THR A C 1
ATOM 733 O O . THR A 1 96 ? -13.424 -1.890 15.189 1.00 90.62 96 THR A O 1
ATOM 736 N N . LYS A 1 97 ? -12.133 -2.920 16.697 1.00 89.62 97 LYS A N 1
ATOM 737 C CA . LYS A 1 97 ? -10.922 -2.153 16.382 1.00 89.62 97 LYS A CA 1
ATOM 738 C C . LYS A 1 97 ? -10.279 -2.709 15.117 1.00 89.62 97 LYS A C 1
ATOM 740 O O . LYS A 1 97 ? -9.898 -3.876 15.071 1.00 89.62 97 LYS A O 1
ATOM 745 N N . LYS A 1 98 ? -10.112 -1.865 14.105 1.00 89.00 98 LYS A N 1
ATOM 746 C CA . LYS A 1 98 ? -9.391 -2.195 12.876 1.00 89.00 98 LYS A CA 1
ATOM 747 C C . LYS A 1 98 ? -7.950 -1.718 12.945 1.00 89.00 98 LYS A C 1
ATOM 749 O O . LYS A 1 98 ? -7.649 -0.629 13.436 1.00 89.00 98 LYS A O 1
ATOM 754 N N . LEU A 1 99 ? -7.056 -2.542 12.410 1.00 82.19 99 LEU A N 1
ATOM 755 C CA . LEU A 1 99 ? -5.682 -2.139 12.150 1.00 82.19 99 LEU A CA 1
ATOM 756 C C . LEU A 1 99 ? -5.677 -1.210 10.934 1.00 82.19 99 LEU A C 1
ATOM 758 O O . LEU A 1 99 ? -6.230 -1.547 9.887 1.00 82.19 99 LEU A O 1
ATOM 762 N N . SER A 1 100 ? -5.071 -0.034 11.077 1.00 78.19 100 SER A N 1
ATOM 763 C CA . SER A 1 100 ? -4.833 0.858 9.944 1.00 78.19 100 SER A CA 1
ATOM 764 C C . SER A 1 100 ? -3.730 0.287 9.049 1.00 78.19 100 SER A C 1
ATOM 766 O O . SER A 1 100 ? -2.896 -0.496 9.506 1.00 78.19 100 SER A O 1
ATOM 768 N N . ALA A 1 101 ? -3.686 0.696 7.777 1.00 72.62 101 ALA A N 1
ATOM 769 C CA . ALA A 1 101 ? -2.682 0.210 6.822 1.00 72.62 101 ALA A CA 1
ATOM 770 C C . ALA A 1 101 ? -1.234 0.418 7.314 1.00 72.62 101 ALA A C 1
ATOM 772 O O . ALA A 1 101 ? -0.367 -0.411 7.065 1.00 72.62 101 ALA A O 1
ATOM 773 N N . PHE A 1 102 ? -0.989 1.489 8.074 1.00 70.69 102 PHE A N 1
ATOM 774 C CA . PHE A 1 102 ? 0.319 1.803 8.657 1.00 70.69 102 PHE A CA 1
ATOM 775 C C . PHE A 1 102 ? 0.680 0.951 9.883 1.00 70.69 102 PHE A C 1
ATOM 777 O O . PHE A 1 102 ? 1.839 0.930 10.290 1.00 70.69 102 PHE A O 1
ATOM 784 N N . ALA A 1 103 ? -0.299 0.288 10.503 1.00 71.38 103 ALA A N 1
ATOM 785 C CA . ALA A 1 103 ? -0.106 -0.531 11.697 1.00 71.38 103 ALA A CA 1
ATOM 786 C C . ALA A 1 103 ? 0.147 -2.015 11.377 1.00 71.38 103 ALA A C 1
ATOM 788 O O . ALA A 1 103 ? 0.373 -2.803 12.295 1.00 71.38 103 ALA A O 1
ATOM 789 N N . VAL A 1 104 ? 0.101 -2.408 10.100 1.00 76.94 104 VAL A N 1
ATOM 790 C CA . VAL A 1 104 ? 0.381 -3.783 9.678 1.00 76.94 104 VAL A CA 1
ATOM 791 C C . VAL A 1 104 ? 1.891 -4.011 9.680 1.00 76.94 104 VAL A C 1
ATOM 793 O O . VAL A 1 104 ? 2.648 -3.281 9.045 1.00 76.94 104 VAL A O 1
ATOM 796 N N . THR A 1 105 ? 2.346 -5.036 10.398 1.00 75.56 105 THR A N 1
ATOM 797 C CA . THR A 1 105 ? 3.735 -5.496 10.321 1.00 75.56 105 THR A CA 1
ATOM 798 C C . THR A 1 105 ? 3.977 -6.113 8.948 1.00 75.56 105 THR A C 1
ATOM 800 O O . THR A 1 105 ? 3.315 -7.085 8.589 1.00 75.56 105 THR A O 1
ATOM 803 N N . HIS A 1 106 ? 4.914 -5.560 8.180 1.00 79.12 106 HIS A N 1
ATOM 804 C CA . HIS A 1 106 ? 5.294 -6.125 6.888 1.00 79.12 106 HIS A CA 1
ATOM 805 C C . HIS A 1 106 ? 6.011 -7.462 7.078 1.00 79.12 106 HIS A C 1
ATOM 807 O O . HIS A 1 106 ? 6.942 -7.563 7.881 1.00 79.12 106 HIS A O 1
ATOM 813 N N . ASN A 1 107 ? 5.589 -8.477 6.325 1.00 87.06 107 ASN A N 1
ATOM 814 C CA . ASN A 1 107 ? 6.302 -9.748 6.264 1.00 87.06 107 ASN A CA 1
ATOM 815 C C . ASN A 1 107 ? 7.571 -9.604 5.412 1.00 87.06 107 ASN A C 1
ATOM 817 O O . ASN A 1 107 ? 7.689 -8.685 4.599 1.00 87.06 107 ASN A O 1
ATOM 821 N N . GLU A 1 108 ? 8.504 -10.549 5.537 1.00 83.69 108 GLU A N 1
ATOM 822 C CA . GLU A 1 108 ? 9.732 -10.570 4.726 1.00 83.69 108 GLU A CA 1
ATOM 823 C C . GLU A 1 108 ? 9.429 -10.559 3.217 1.00 83.69 108 GLU A C 1
ATOM 825 O O . GLU A 1 108 ? 10.079 -9.856 2.450 1.00 83.69 108 GLU A O 1
ATOM 830 N N . ILE A 1 109 ? 8.356 -11.237 2.797 1.00 85.88 109 ILE A N 1
ATOM 831 C CA . ILE A 1 109 ? 7.874 -11.239 1.407 1.00 85.88 109 ILE A CA 1
ATOM 832 C C . ILE A 1 109 ? 7.479 -9.826 0.943 1.00 85.88 109 ILE A C 1
ATOM 834 O O . ILE A 1 109 ? 7.778 -9.438 -0.187 1.00 85.88 109 ILE A O 1
ATOM 838 N N . ASP A 1 110 ? 6.828 -9.041 1.803 1.00 84.00 110 ASP A N 1
ATOM 839 C CA . ASP A 1 110 ? 6.424 -7.670 1.477 1.00 84.00 110 ASP A CA 1
ATOM 840 C C . ASP A 1 110 ? 7.639 -6.737 1.412 1.00 84.00 110 ASP A C 1
ATOM 842 O O . ASP A 1 110 ? 7.699 -5.859 0.551 1.00 84.00 110 ASP A O 1
ATOM 846 N N . ALA A 1 111 ? 8.644 -6.976 2.261 1.00 81.00 111 ALA A N 1
ATOM 847 C CA . ALA A 1 111 ? 9.916 -6.261 2.217 1.00 81.00 111 ALA A CA 1
ATOM 848 C C . ALA A 1 111 ? 10.691 -6.547 0.918 1.00 81.00 111 ALA A C 1
ATOM 850 O O . ALA A 1 111 ? 11.194 -5.616 0.290 1.00 81.00 111 ALA A O 1
ATOM 851 N N . ILE A 1 112 ? 10.730 -7.807 0.472 1.00 82.31 112 ILE A N 1
ATOM 852 C CA . ILE A 1 112 ? 11.365 -8.203 -0.794 1.00 82.31 112 ILE A CA 1
ATOM 853 C C . ILE A 1 112 ? 10.670 -7.519 -1.980 1.00 82.31 112 ILE A C 1
ATOM 855 O O . ILE A 1 112 ? 11.333 -6.915 -2.819 1.00 82.31 112 ILE A O 1
ATOM 859 N N . ARG A 1 113 ? 9.331 -7.511 -2.012 1.00 81.69 113 ARG A N 1
ATOM 860 C CA . ARG A 1 113 ? 8.555 -6.821 -3.062 1.00 81.69 113 ARG A CA 1
ATOM 861 C C . ARG A 1 113 ? 8.799 -5.310 -3.094 1.00 81.69 113 ARG A C 1
ATOM 863 O O . ARG A 1 113 ? 8.767 -4.710 -4.166 1.00 81.69 113 ARG A O 1
ATOM 870 N N . ALA A 1 114 ? 9.045 -4.690 -1.941 1.00 79.69 114 ALA A N 1
ATOM 871 C CA . ALA A 1 114 ? 9.329 -3.260 -1.844 1.00 79.69 114 ALA A CA 1
ATOM 872 C C . ALA A 1 114 ? 10.752 -2.874 -2.297 1.00 79.69 114 ALA A C 1
ATOM 874 O O . ALA A 1 114 ? 10.973 -1.713 -2.641 1.00 79.69 114 ALA A O 1
ATOM 875 N N . LEU A 1 115 ? 11.711 -3.811 -2.313 1.00 77.44 115 LEU A N 1
ATOM 876 C CA . LEU A 1 115 ? 13.105 -3.582 -2.736 1.00 77.44 115 LEU A CA 1
ATOM 877 C C . LEU A 1 115 ? 13.288 -3.589 -4.264 1.00 77.44 115 LEU A C 1
ATOM 879 O O . LEU A 1 115 ? 14.218 -2.971 -4.794 1.00 77.44 115 LEU A O 1
ATOM 883 N N . ASP A 1 116 ? 12.358 -4.212 -4.981 1.00 73.94 116 ASP A N 1
ATOM 884 C CA . ASP A 1 116 ? 12.401 -4.372 -6.433 1.00 73.94 116 ASP A CA 1
ATOM 885 C C . ASP A 1 116 ? 12.520 -3.082 -7.274 1.00 73.94 116 ASP A C 1
ATOM 887 O O . ASP A 1 116 ? 13.241 -3.115 -8.272 1.00 73.94 116 ASP A O 1
ATOM 891 N N . PRO A 1 117 ? 11.870 -1.938 -6.968 1.00 84.25 117 PRO A N 1
ATOM 892 C CA . PRO A 1 117 ? 11.874 -0.799 -7.885 1.00 84.25 117 PRO A CA 1
ATOM 893 C C . PRO A 1 117 ? 13.231 -0.093 -7.963 1.00 84.25 117 PRO A C 1
ATOM 895 O O . PRO A 1 117 ? 13.581 0.435 -9.016 1.00 84.25 117 PRO A O 1
ATOM 898 N N . MET A 1 118 ? 14.010 -0.080 -6.878 1.00 85.44 118 MET A N 1
ATOM 899 C CA . MET A 1 118 ? 15.353 0.506 -6.904 1.00 85.44 118 MET A CA 1
ATOM 900 C C . MET A 1 118 ? 16.349 -0.440 -7.583 1.00 85.44 118 MET A C 1
ATOM 902 O O . MET A 1 118 ? 17.147 0.001 -8.410 1.00 85.44 118 MET A O 1
ATOM 906 N N . TYR A 1 119 ? 16.290 -1.735 -7.257 1.00 84.31 119 TYR A N 1
ATOM 907 C CA . TYR A 1 119 ? 17.220 -2.721 -7.804 1.00 84.31 119 TYR A CA 1
ATOM 908 C C . TYR A 1 119 ? 17.040 -2.893 -9.318 1.00 84.31 119 TYR A C 1
ATOM 910 O O . TYR A 1 119 ? 18.029 -2.872 -10.045 1.00 84.31 119 TYR A O 1
ATOM 918 N N . LYS A 1 120 ? 15.791 -2.938 -9.808 1.00 86.69 120 LYS A N 1
ATOM 919 C CA . LYS A 1 120 ? 15.483 -2.983 -11.250 1.00 86.69 120 LYS A CA 1
ATOM 920 C C . LYS A 1 120 ? 16.114 -1.817 -12.011 1.00 86.69 120 LYS A C 1
ATOM 922 O O . LYS A 1 120 ? 16.825 -2.052 -12.980 1.00 86.69 120 LYS A O 1
ATOM 927 N N . ARG A 1 121 ? 15.963 -0.583 -11.512 1.00 90.00 121 ARG A N 1
ATOM 928 C CA . ARG A 1 121 ? 16.563 0.614 -12.133 1.00 90.00 121 ARG A CA 1
ATOM 929 C C . ARG A 1 121 ? 18.086 0.549 -12.188 1.00 90.00 121 ARG A C 1
ATOM 931 O O . ARG A 1 121 ? 18.679 0.887 -13.201 1.00 90.00 121 ARG A O 1
ATOM 938 N N . MET A 1 122 ? 18.723 0.101 -11.107 1.00 91.94 122 MET A N 1
ATOM 939 C CA . MET A 1 122 ? 20.180 -0.039 -11.069 1.00 91.94 122 MET A CA 1
ATOM 940 C C . MET A 1 122 ? 20.676 -1.080 -12.081 1.00 91.94 122 MET A C 1
ATOM 942 O O . MET A 1 122 ? 21.689 -0.853 -12.739 1.00 91.94 122 MET A O 1
ATOM 946 N N . VAL A 1 123 ? 19.970 -2.208 -12.204 1.00 89.69 123 VAL A N 1
ATOM 947 C CA . VAL A 1 123 ? 20.299 -3.263 -13.171 1.00 89.69 123 VAL A CA 1
ATOM 948 C C . VAL A 1 123 ? 20.111 -2.763 -14.603 1.00 89.69 123 VAL A C 1
ATOM 950 O O . VAL A 1 123 ? 21.017 -2.926 -15.413 1.00 89.69 123 VAL A O 1
ATOM 953 N N . GLU A 1 124 ? 18.997 -2.095 -14.903 1.00 87.75 124 GLU A N 1
ATOM 954 C CA . GLU A 1 124 ? 18.733 -1.491 -16.216 1.00 87.75 124 GLU A CA 1
ATOM 955 C C . GLU A 1 124 ? 19.805 -0.455 -16.593 1.00 87.75 124 GLU A C 1
ATOM 957 O O . GLU A 1 124 ? 20.351 -0.509 -17.695 1.00 87.75 124 GLU A O 1
ATOM 962 N N . ASP A 1 125 ? 20.184 0.427 -15.661 1.00 91.25 125 ASP A N 1
ATOM 963 C CA . ASP A 1 125 ? 21.262 1.403 -15.860 1.00 91.25 125 ASP A CA 1
ATOM 964 C C . ASP A 1 125 ? 22.612 0.723 -16.130 1.00 91.25 125 ASP A C 1
ATOM 966 O O . ASP A 1 125 ? 23.396 1.202 -16.953 1.00 91.25 125 ASP A O 1
ATOM 970 N N . GLN A 1 126 ? 22.914 -0.381 -15.437 1.00 88.50 126 GLN A N 1
ATOM 971 C CA . GLN A 1 126 ? 24.137 -1.146 -15.679 1.00 88.50 126 GLN A CA 1
ATOM 972 C C . GLN A 1 126 ? 24.108 -1.823 -17.049 1.00 88.50 126 GLN A C 1
ATOM 974 O O . GLN A 1 126 ? 25.065 -1.656 -17.803 1.00 88.50 126 GLN A O 1
ATOM 979 N N . MET A 1 127 ? 23.008 -2.489 -17.412 1.00 86.00 127 MET A N 1
ATOM 980 C CA . MET A 1 127 ? 22.835 -3.112 -18.729 1.00 86.00 127 MET A CA 1
ATOM 981 C C . MET A 1 127 ? 22.957 -2.087 -19.864 1.00 86.00 127 MET A C 1
ATOM 983 O O . MET A 1 127 ? 23.639 -2.347 -20.852 1.00 86.00 127 MET A O 1
ATOM 987 N N . ALA A 1 128 ? 22.385 -0.891 -19.699 1.00 85.25 128 ALA A N 1
ATOM 988 C CA . ALA A 1 128 ? 22.495 0.196 -20.671 1.00 85.25 128 ALA A CA 1
ATOM 989 C C . ALA A 1 128 ? 23.934 0.732 -20.821 1.00 85.25 128 ALA A C 1
ATOM 991 O O . ALA A 1 128 ? 24.342 1.125 -21.915 1.00 85.25 128 ALA A O 1
ATOM 992 N N . ARG A 1 129 ? 24.720 0.751 -19.735 1.00 85.81 129 ARG A N 1
ATOM 993 C CA . ARG A 1 129 ? 26.124 1.208 -19.739 1.00 85.81 129 ARG A CA 1
ATOM 994 C C . ARG A 1 129 ? 27.090 0.167 -20.290 1.00 85.81 129 ARG A C 1
ATOM 996 O O . ARG A 1 129 ? 28.117 0.547 -20.849 1.00 85.81 129 ARG A O 1
ATOM 1003 N N . THR A 1 130 ? 26.790 -1.119 -20.124 1.00 84.50 130 THR A N 1
ATOM 1004 C CA . THR A 1 130 ? 27.602 -2.232 -20.626 1.00 84.50 130 THR A CA 1
ATOM 1005 C C . THR A 1 130 ? 26.934 -2.865 -21.846 1.00 84.50 130 THR A C 1
ATOM 1007 O O . THR A 1 130 ? 26.333 -3.933 -21.722 1.00 84.50 130 THR A O 1
ATOM 1010 N N . PRO A 1 131 ? 27.050 -2.275 -23.052 1.00 69.44 131 PRO A N 1
ATOM 1011 C CA . PRO A 1 131 ? 26.392 -2.834 -24.228 1.00 69.44 131 PRO A CA 1
ATOM 1012 C C . PRO A 1 131 ? 26.951 -4.213 -24.619 1.00 69.44 131 PRO A C 1
ATOM 1014 O O . PRO A 1 131 ? 26.338 -4.920 -25.406 1.00 69.44 131 PRO A O 1
ATOM 1017 N N . GLU A 1 132 ? 28.103 -4.622 -24.081 1.00 70.81 132 GLU A N 1
ATOM 1018 C CA . GLU A 1 132 ? 28.657 -5.971 -24.263 1.00 70.81 132 GLU A CA 1
ATOM 1019 C C . GLU A 1 132 ? 27.870 -7.066 -23.528 1.00 70.81 132 GLU A C 1
ATOM 1021 O O . GLU A 1 132 ? 28.009 -8.236 -23.867 1.00 70.81 132 GLU A O 1
ATOM 1026 N N . ALA A 1 133 ? 27.015 -6.701 -22.566 1.00 74.44 133 ALA A N 1
ATOM 1027 C CA . ALA A 1 133 ? 26.155 -7.641 -21.849 1.00 74.44 133 ALA A CA 1
ATOM 1028 C C . ALA A 1 133 ? 24.920 -8.080 -22.662 1.00 74.44 133 ALA A C 1
ATOM 1030 O O . ALA A 1 133 ? 24.168 -8.939 -22.204 1.00 74.44 133 ALA A O 1
ATOM 1031 N N . GLU A 1 134 ? 24.695 -7.520 -23.858 1.00 73.44 134 GLU A N 1
ATOM 1032 C CA . GLU A 1 134 ? 23.633 -7.980 -24.753 1.00 73.44 134 GLU A CA 1
ATOM 1033 C C . GLU A 1 134 ? 24.081 -9.198 -25.584 1.00 73.44 134 GLU A C 1
ATOM 1035 O O . GLU A 1 134 ? 24.931 -9.056 -26.472 1.00 73.44 134 GLU A O 1
ATOM 1040 N N . PRO A 1 135 ? 23.469 -10.384 -25.393 1.00 73.69 135 PRO A N 1
ATOM 1041 C CA . PRO A 1 135 ? 23.913 -11.624 -26.036 1.00 73.69 135 PRO A CA 1
ATOM 1042 C C . PRO A 1 135 ? 23.835 -11.592 -27.572 1.00 73.69 135 PRO A C 1
ATOM 1044 O O . PRO A 1 135 ? 24.599 -12.278 -28.245 1.00 73.69 135 PRO A O 1
ATOM 1047 N N . MET A 1 136 ? 22.963 -10.759 -28.149 1.00 77.62 136 MET A N 1
ATOM 1048 C CA . MET A 1 136 ? 22.777 -10.651 -29.604 1.00 77.62 136 MET A CA 1
ATOM 1049 C C . MET A 1 136 ? 23.649 -9.583 -30.272 1.00 77.62 136 MET A C 1
ATOM 1051 O O . MET A 1 136 ? 23.733 -9.525 -31.499 1.00 77.62 136 MET A O 1
ATOM 1055 N N . ARG A 1 137 ? 24.335 -8.732 -29.502 1.00 78.06 137 ARG A N 1
ATOM 1056 C CA . ARG A 1 137 ? 25.087 -7.606 -30.072 1.00 78.06 137 ARG A CA 1
ATOM 1057 C C . ARG A 1 137 ? 26.269 -8.060 -30.927 1.00 78.06 137 ARG A C 1
ATOM 1059 O O . ARG A 1 137 ? 26.600 -7.387 -31.899 1.00 78.06 137 ARG A O 1
ATOM 1066 N N . LEU A 1 138 ? 26.905 -9.180 -30.581 1.00 79.19 138 LEU A N 1
ATOM 1067 C CA . LEU A 1 138 ? 28.004 -9.736 -31.373 1.00 79.19 138 LEU A CA 1
ATOM 1068 C C . LEU A 1 138 ? 27.511 -10.229 -32.739 1.00 79.19 138 LEU A C 1
ATOM 1070 O O . LEU A 1 138 ? 28.156 -9.959 -33.745 1.00 79.19 138 LEU A O 1
ATOM 1074 N N . LEU A 1 139 ? 26.340 -10.867 -32.776 1.00 78.56 139 LEU A N 1
ATOM 1075 C CA . LEU A 1 139 ? 25.731 -11.353 -34.014 1.00 78.56 139 LEU A CA 1
ATOM 1076 C C . LEU A 1 139 ? 25.320 -10.195 -34.931 1.00 78.56 139 LEU A C 1
ATOM 1078 O O . LEU A 1 139 ? 25.589 -10.245 -36.123 1.00 78.56 139 LEU A O 1
ATOM 1082 N N . ASN A 1 140 ? 24.786 -9.107 -34.370 1.00 79.38 140 ASN A N 1
ATOM 1083 C CA . ASN A 1 140 ? 24.424 -7.909 -35.138 1.00 79.38 140 ASN A CA 1
ATOM 1084 C C . ASN A 1 140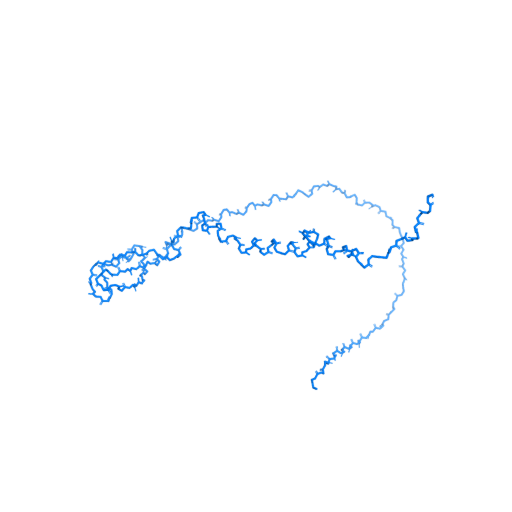 ? 25.637 -7.128 -35.685 1.00 79.38 140 ASN A C 1
ATOM 1086 O O . ASN A 1 140 ? 25.479 -6.308 -36.585 1.00 79.38 140 ASN A O 1
ATOM 1090 N N . LYS A 1 141 ? 26.839 -7.333 -35.126 1.00 78.69 141 LYS A N 1
ATOM 1091 C CA . LYS A 1 141 ? 28.090 -6.732 -35.623 1.00 78.69 141 LYS A CA 1
ATOM 1092 C C . LYS A 1 141 ? 28.715 -7.522 -36.772 1.00 78.69 141 LYS A C 1
ATOM 1094 O O . LYS A 1 141 ? 29.557 -6.972 -37.479 1.00 78.69 141 LYS A O 1
ATOM 1099 N N . LEU A 1 142 ? 28.360 -8.796 -36.929 1.00 84.56 142 LEU A N 1
ATOM 1100 C CA . LEU A 1 142 ? 28.835 -9.598 -38.046 1.00 84.56 142 LEU A CA 1
ATOM 1101 C C . LEU A 1 142 ? 28.108 -9.159 -39.316 1.00 84.56 142 LEU A C 1
ATOM 1103 O O . LEU A 1 142 ? 26.894 -8.967 -39.327 1.00 84.56 142 LEU A O 1
ATOM 1107 N N . THR A 1 143 ? 28.861 -8.999 -40.398 1.00 80.25 143 THR A N 1
ATOM 1108 C CA . THR A 1 143 ? 28.271 -8.806 -41.720 1.00 80.25 143 THR A CA 1
ATOM 1109 C C . THR A 1 143 ? 27.582 -10.102 -42.144 1.00 80.25 143 THR A C 1
ATOM 1111 O O . THR A 1 143 ? 28.216 -11.159 -42.050 1.00 80.25 143 THR A O 1
ATOM 1114 N N . PRO A 1 144 ? 26.329 -10.057 -42.628 1.00 82.69 144 PRO A N 1
ATOM 1115 C CA . PRO A 1 144 ? 25.691 -11.222 -43.224 1.00 82.69 144 PRO A CA 1
ATOM 1116 C C . PRO A 1 144 ? 26.562 -11.779 -44.350 1.00 82.69 144 PRO A C 1
ATOM 1118 O O . PRO A 1 144 ? 27.133 -11.014 -45.131 1.00 82.69 144 PRO A O 1
ATOM 1121 N N . PHE A 1 145 ? 26.652 -13.106 -44.439 1.00 75.56 145 PHE A N 1
ATOM 1122 C CA . PHE A 1 145 ? 27.487 -13.789 -45.431 1.00 75.56 145 PHE A CA 1
ATOM 1123 C C . PHE A 1 145 ? 27.160 -13.376 -46.872 1.00 75.56 145 PHE A C 1
ATOM 1125 O O . PHE A 1 145 ? 28.058 -13.294 -47.696 1.00 75.56 145 PHE A O 1
ATOM 1132 N N . GLU A 1 146 ? 25.906 -13.021 -47.153 1.00 77.56 146 GLU A N 1
ATOM 1133 C CA . GLU A 1 146 ? 25.459 -12.552 -48.471 1.00 77.56 146 GLU A CA 1
ATOM 1134 C C . GLU A 1 146 ? 26.090 -11.216 -48.897 1.00 77.56 146 GLU A C 1
ATOM 1136 O O . GLU A 1 146 ? 26.186 -10.921 -50.083 1.00 77.56 146 GLU A O 1
ATOM 1141 N N . THR A 1 147 ? 26.500 -10.381 -47.936 1.00 78.69 147 THR A N 1
ATOM 1142 C CA . THR A 1 147 ? 27.088 -9.054 -48.193 1.00 78.69 147 THR A CA 1
ATOM 1143 C C . THR A 1 147 ? 28.615 -9.061 -48.087 1.00 78.69 147 THR A C 1
ATOM 1145 O O . THR A 1 147 ? 29.269 -8.080 -48.447 1.00 78.69 147 THR A O 1
ATOM 1148 N N . ALA A 1 148 ? 29.201 -10.142 -47.569 1.00 77.88 148 ALA A N 1
ATOM 1149 C CA . ALA A 1 148 ? 30.643 -10.274 -47.445 1.00 77.88 148 ALA A CA 1
ATOM 1150 C C . ALA A 1 148 ? 31.287 -10.394 -48.838 1.00 77.88 148 ALA A C 1
ATOM 1152 O O . ALA A 1 148 ? 30.811 -11.121 -49.705 1.00 77.88 148 ALA A O 1
ATOM 1153 N N . LYS A 1 149 ? 32.374 -9.651 -49.064 1.00 77.12 149 LYS A N 1
ATOM 1154 C CA . LYS A 1 149 ? 33.120 -9.678 -50.326 1.00 77.12 149 LYS A CA 1
ATOM 1155 C C . LYS A 1 149 ? 34.018 -10.917 -50.329 1.00 77.12 149 LYS A C 1
ATOM 1157 O O . LYS A 1 149 ? 34.863 -11.035 -49.443 1.00 77.12 149 LYS A O 1
ATOM 1162 N N . ASP A 1 150 ? 33.808 -11.815 -51.286 1.00 80.25 150 ASP A N 1
ATOM 1163 C CA . ASP A 1 150 ? 34.529 -13.090 -51.375 1.00 80.25 150 ASP A CA 1
ATOM 1164 C C . ASP A 1 150 ? 36.036 -12.839 -51.609 1.00 80.25 150 ASP A C 1
ATOM 1166 O O . ASP A 1 150 ? 36.384 -12.077 -52.525 1.00 80.25 150 ASP A O 1
ATOM 1170 N N . PRO A 1 151 ? 36.949 -13.374 -50.772 1.00 72.62 151 PRO A N 1
ATOM 1171 C CA . PRO A 1 151 ? 38.374 -13.084 -50.858 1.00 72.62 151 PRO A CA 1
ATOM 1172 C C . PRO A 1 151 ? 39.054 -13.930 -51.946 1.00 72.62 151 PRO A C 1
ATOM 1174 O O . PRO A 1 151 ? 39.895 -14.773 -51.654 1.00 72.62 151 PRO A O 1
ATOM 1177 N N . GLY A 1 152 ? 38.745 -13.634 -53.207 1.00 73.19 152 GLY A N 1
ATOM 1178 C CA . GLY A 1 152 ? 39.595 -13.980 -54.348 1.00 73.19 152 GLY A CA 1
ATOM 1179 C C . GLY A 1 152 ? 39.225 -15.239 -55.129 1.00 73.19 152 GLY A C 1
ATOM 1180 O O . GLY A 1 152 ? 38.338 -16.005 -54.760 1.00 73.19 152 GLY A O 1
ATOM 1181 N N . ASP A 1 153 ? 39.912 -15.378 -56.264 1.00 76.44 153 ASP A N 1
ATOM 1182 C CA . ASP A 1 153 ? 39.639 -16.382 -57.289 1.00 76.44 153 ASP A CA 1
ATOM 1183 C C . ASP A 1 153 ? 39.893 -17.818 -56.792 1.00 76.44 153 ASP A C 1
ATOM 1185 O O . ASP A 1 153 ? 40.721 -18.025 -55.896 1.00 76.44 153 ASP A O 1
ATOM 1189 N N . PRO A 1 154 ? 39.197 -18.820 -57.369 1.00 81.19 154 PRO A N 1
ATOM 1190 C CA . PRO A 1 154 ? 39.369 -20.219 -57.000 1.00 81.19 154 PRO A CA 1
ATOM 1191 C C . PRO A 1 154 ? 40.836 -20.652 -57.057 1.00 81.19 154 PRO A C 1
ATOM 1193 O O . PRO A 1 154 ? 41.570 -20.311 -57.981 1.00 81.19 154 PRO A O 1
ATOM 1196 N N . ILE A 1 155 ? 41.254 -21.430 -56.059 1.00 76.44 155 ILE A N 1
ATOM 1197 C CA . ILE A 1 155 ? 42.578 -22.050 -56.037 1.00 76.44 155 ILE A CA 1
ATOM 1198 C C . ILE A 1 155 ? 42.560 -23.203 -57.046 1.00 76.44 155 ILE A C 1
ATOM 1200 O O . ILE A 1 155 ? 41.858 -24.193 -56.828 1.00 76.44 155 ILE A O 1
ATOM 1204 N N . ASP A 1 156 ? 43.301 -23.065 -58.143 1.00 74.81 156 ASP A N 1
ATOM 1205 C CA . ASP A 1 156 ? 43.488 -24.142 -59.117 1.00 74.81 156 ASP A CA 1
ATOM 1206 C C . ASP A 1 156 ? 44.388 -25.226 -58.497 1.00 74.81 156 ASP A C 1
ATOM 1208 O O . ASP A 1 156 ? 45.548 -24.965 -58.161 1.00 74.81 156 ASP A O 1
ATOM 1212 N N . PHE A 1 157 ? 43.825 -26.421 -58.296 1.00 69.44 157 PHE A N 1
ATOM 1213 C CA . PHE A 1 157 ? 44.533 -27.611 -57.807 1.00 69.44 157 PHE A CA 1
ATOM 1214 C C . PHE A 1 157 ? 45.206 -28.384 -58.942 1.00 69.44 157 PHE A C 1
ATOM 1216 O O . PHE A 1 157 ? 44.571 -28.542 -60.010 1.00 69.44 157 PHE A O 1
#

Foldseek 3Di:
DDDDDDDDDDDDDDDDDDDDDDDDDDDDDDPPPPPPDPPPDPPPDDPPPPPDPPQPPQDWWWKAAPPPRDIDIDRAHPPPHDDDQADPPPRDRRIDIDDDPVRDDDDPVNVVVVVPPVVVVVVVVVCVVPVVPDPCVVVVPDDPPVPDDDDDDDDDD

Secondary structure (DSSP, 8-state):
-------------------------------------------PPPPP-----------EEEEEETTT--EEEEE--TTT-PPP-S-TTT--S-EEEEPPGGGSPPPHHHHHHHHHHHHHHHHHHHHHH-GGG-TTHHHHHSPPGGGSPP-SS----

Radius of gyration: 39.79 Å; Cα contacts (8 Å, |Δi|>4): 82; chains: 1; bounding bo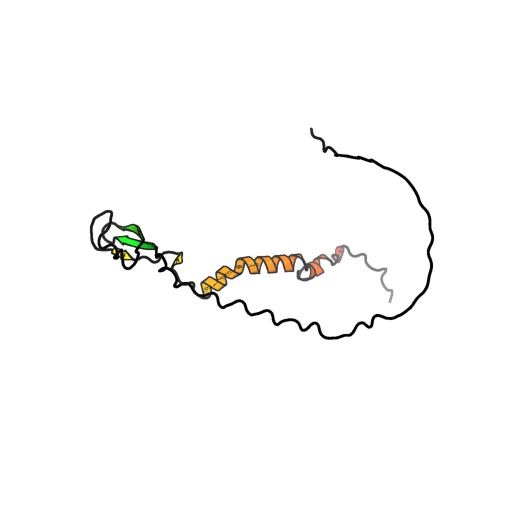x: 97×80×90 Å

Solvent-accessible surface area (backbone atoms only — not comparable to full-atom values): 11097 Å² total; per-residue (Å²): 137,87,82,89,78,83,85,84,81,88,83,89,82,87,80,87,79,87,84,83,85,82,83,85,84,82,88,86,78,85,78,75,81,75,87,72,69,86,71,74,73,78,74,73,75,75,75,78,76,77,74,64,78,72,71,71,77,81,44,72,40,36,36,33,28,76,87,80,63,53,72,50,77,46,79,44,46,79,91,84,38,73,79,81,69,47,40,94,85,80,60,48,63,57,67,47,81,46,82,51,84,88,70,58,81,77,48,73,69,53,53,56,64,67,50,45,70,62,53,52,51,53,51,52,53,48,51,69,72,38,63,82,76,42,88,61,53,65,63,72,68,51,77,56,76,92,76,53,79,79,92,69,80,85,84,87,127

Mean predicted aligned error: 21.13 Å